Protein AF-A0A9C9TQF5-F1 (afdb_monomer_lite)

Sequence (184 aa):
MYCAKCGKEVDGSGQYCKHCGARLEGDALESAHERSKESGEDVPTYEKPKMIPPDMMERNERIVFETHPSKMESFFKYVAGAVLLLAGGIAVLVALNWEIFGAILIGVGLVIALIGYLKWRSIIYALTTNRIIVLKGRFSKSLYETRLDRIQDIRMNISPGQRIYNYGDISVSTAGTSGVECIW

Secondary structure (DSSP, 8-state):
-B-TTT--B--TT-SB-TTT--B--THHHHHHHHHHHHT-S----BSS-SSS-GGGSPTT--EEEEEPPPHHHHHHHHHHHHHHHHHHHHHHHHHS--HHHHHHHHHHHHHHHHHHHHHHTTEEEEEESSEEEEEE-SSS-EEEEEEGGGEEEEEEE--HHHHHTT--EEEEEETT-SS--EE-

pLDDT: mean 74.72, std 11.62, range [43.16, 88.62]

Structure (mmCIF, N/CA/C/O backbone):
data_AF-A0A9C9TQF5-F1
#
_entry.id   AF-A0A9C9TQF5-F1
#
loop_
_atom_site.group_PDB
_atom_site.id
_atom_site.type_symbol
_atom_site.label_atom_id
_atom_site.label_alt_id
_atom_site.label_comp_id
_atom_site.label_asym_id
_atom_site.label_entity_id
_atom_site.label_seq_id
_atom_site.pdbx_PDB_ins_code
_atom_site.Cartn_x
_atom_site.Cartn_y
_atom_site.Cartn_z
_atom_site.occupancy
_atom_site.B_iso_or_equiv
_atom_site.auth_seq_id
_atom_site.auth_comp_id
_atom_site.auth_asym_id
_atom_site.auth_atom_id
_atom_site.pdbx_PDB_model_num
ATOM 1 N N . MET A 1 1 ? -34.575 2.068 40.695 1.00 68.12 1 MET A N 1
ATOM 2 C CA . MET A 1 1 ? -34.018 2.884 39.580 1.00 68.12 1 MET A CA 1
ATOM 3 C C . MET A 1 1 ? -32.715 3.512 40.064 1.00 68.12 1 MET A C 1
ATOM 5 O O . MET A 1 1 ? -32.642 3.775 41.252 1.00 68.12 1 MET A O 1
ATOM 9 N N . TYR A 1 2 ? -31.688 3.733 39.237 1.00 74.00 2 TYR A N 1
ATOM 10 C CA . TYR A 1 2 ? -30.426 4.351 39.698 1.00 74.00 2 TYR A CA 1
ATOM 11 C C . TYR A 1 2 ? -30.344 5.820 39.273 1.00 74.00 2 TYR A C 1
ATOM 13 O O . TYR A 1 2 ? -30.745 6.175 38.167 1.00 74.00 2 TYR A O 1
ATOM 21 N N . CYS A 1 3 ? -29.831 6.690 40.143 1.00 74.50 3 CYS A N 1
ATOM 22 C CA . CYS A 1 3 ? -29.670 8.108 39.822 1.00 74.50 3 CYS A CA 1
ATOM 23 C C . CYS A 1 3 ? -28.458 8.342 38.904 1.00 74.50 3 CYS A C 1
ATOM 25 O O . CYS A 1 3 ? -27.333 8.038 39.294 1.00 74.50 3 CYS A O 1
ATOM 27 N N . ALA A 1 4 ? -28.653 8.989 37.750 1.00 69.31 4 ALA A N 1
ATOM 28 C CA . ALA A 1 4 ? -27.581 9.300 36.792 1.00 69.31 4 ALA A CA 1
ATOM 29 C C . ALA A 1 4 ? -26.466 10.218 37.343 1.00 69.31 4 ALA A C 1
ATOM 31 O O . ALA A 1 4 ? -25.369 10.250 36.796 1.00 69.31 4 ALA A O 1
ATOM 32 N N . LYS A 1 5 ? -26.722 10.959 38.433 1.00 75.38 5 LYS A N 1
ATOM 33 C CA . LYS A 1 5 ? -25.739 11.879 39.032 1.00 75.38 5 LYS A CA 1
ATOM 34 C C . LYS A 1 5 ? -24.878 11.238 40.124 1.00 75.38 5 LYS A C 1
ATOM 36 O O . LYS A 1 5 ? -23.734 11.636 40.296 1.00 75.38 5 LYS A O 1
ATOM 41 N N . CYS A 1 6 ? -25.422 10.300 40.902 1.00 78.94 6 CYS A N 1
ATOM 42 C CA . CYS A 1 6 ? -24.721 9.732 42.066 1.00 78.94 6 CYS A CA 1
ATOM 43 C C . CYS A 1 6 ? -24.657 8.200 42.102 1.00 78.94 6 CYS A C 1
ATOM 45 O O . CYS A 1 6 ? -24.054 7.653 43.020 1.00 78.94 6 CYS A O 1
ATOM 47 N N . GLY A 1 7 ? -25.295 7.505 41.157 1.00 74.50 7 GLY A N 1
ATOM 48 C CA . GLY A 1 7 ? -25.242 6.048 41.016 1.00 74.50 7 GLY A CA 1
ATOM 49 C C . GLY A 1 7 ? -25.964 5.241 42.102 1.00 74.50 7 GLY A C 1
ATOM 50 O O . GLY A 1 7 ? -25.974 4.018 42.027 1.00 74.50 7 GLY A O 1
ATOM 51 N N . LYS A 1 8 ? -26.577 5.883 43.106 1.00 81.06 8 LYS A N 1
ATOM 52 C CA . LYS A 1 8 ? -27.327 5.188 44.166 1.00 81.06 8 LYS A CA 1
ATOM 53 C C . LYS A 1 8 ? -28.722 4.776 43.702 1.00 81.06 8 LYS A C 1
ATOM 55 O O . LYS A 1 8 ? -29.322 5.439 42.851 1.00 81.06 8 LYS A O 1
ATOM 60 N N . GLU A 1 9 ? -29.221 3.689 44.282 1.00 80.88 9 GLU A N 1
ATOM 61 C CA . GLU A 1 9 ? -30.581 3.205 44.065 1.00 80.88 9 GLU A CA 1
ATOM 62 C C . GLU A 1 9 ? -31.599 4.187 44.657 1.00 80.88 9 GLU A C 1
ATOM 64 O O . GLU A 1 9 ? -31.410 4.734 45.743 1.00 80.88 9 GLU A O 1
ATOM 69 N N . VAL A 1 10 ? -32.657 4.452 43.898 1.00 75.25 10 VAL A N 1
ATOM 70 C CA . VAL A 1 10 ? -33.723 5.396 44.217 1.00 75.25 10 VAL A CA 1
ATOM 71 C C . VAL A 1 10 ? -35.064 4.676 44.157 1.00 75.25 10 VAL A C 1
ATOM 73 O O . VAL A 1 10 ? -35.343 3.916 43.216 1.00 75.25 10 VAL A O 1
ATOM 76 N N . ASP A 1 11 ? -35.887 4.960 45.164 1.00 70.88 11 ASP A N 1
ATOM 77 C CA . ASP A 1 11 ? -37.284 4.574 45.258 1.00 70.88 11 ASP A CA 1
ATOM 78 C C . ASP A 1 11 ? -38.117 5.404 44.275 1.00 70.88 11 ASP A C 1
ATOM 80 O O . ASP A 1 11 ? -38.066 6.631 44.251 1.00 70.88 11 ASP A O 1
ATOM 84 N N . GLY A 1 12 ? -38.847 4.726 43.392 1.00 59.44 12 GLY A N 1
ATOM 85 C CA . GLY A 1 12 ? -39.408 5.311 42.171 1.00 59.44 12 GLY A CA 1
ATOM 86 C C . GLY A 1 12 ? -40.558 6.309 42.326 1.00 59.44 12 GLY A C 1
ATOM 87 O O . GLY A 1 12 ? -41.336 6.465 41.394 1.00 59.44 12 GLY A O 1
ATOM 88 N N . SER A 1 13 ? -40.695 6.965 43.477 1.00 59.88 13 SER A N 1
ATOM 89 C CA . SER A 1 13 ? -41.821 7.838 43.823 1.00 59.88 13 SER A CA 1
ATOM 90 C C . SER A 1 13 ? -41.425 9.292 44.116 1.00 59.88 13 SER A C 1
ATOM 92 O O . SER A 1 13 ? -42.249 10.056 44.614 1.00 59.88 13 SER A O 1
ATOM 94 N N . GLY A 1 14 ? -40.176 9.696 43.852 1.00 65.75 14 GLY A N 1
ATOM 95 C CA . GLY A 1 14 ? -39.685 11.055 44.109 1.00 65.75 14 GLY A CA 1
ATOM 96 C C . GLY A 1 14 ? -39.302 11.816 42.839 1.00 65.75 14 GLY A C 1
ATOM 97 O O . GLY A 1 14 ? -38.623 11.274 41.977 1.00 65.75 14 GLY A O 1
ATOM 98 N N . GLN A 1 15 ? -39.657 13.104 42.755 1.00 74.62 15 GLN A N 1
ATOM 99 C CA . GLN A 1 15 ? -39.172 14.012 41.697 1.00 74.62 15 GLN A CA 1
ATOM 100 C C . GLN A 1 15 ? -37.670 14.346 41.836 1.00 74.62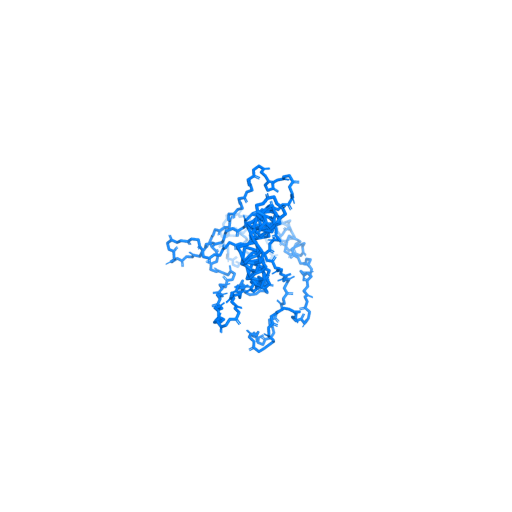 15 GLN A C 1
ATOM 102 O O . GLN A 1 15 ? -37.047 14.839 40.896 1.00 74.62 15 GLN A O 1
ATOM 107 N N . TYR A 1 16 ? -37.072 14.061 43.001 1.00 77.81 16 TYR A N 1
ATOM 108 C CA . TYR A 1 16 ? -35.674 14.351 43.325 1.00 77.81 16 TYR A CA 1
ATOM 109 C C . TYR A 1 16 ? -35.000 13.157 44.011 1.00 77.81 16 TYR A C 1
ATOM 111 O O . TYR A 1 16 ? -35.600 12.481 44.848 1.00 77.81 16 TYR A O 1
ATOM 119 N N . CYS A 1 17 ? -33.723 12.922 43.703 1.00 80.19 17 CYS A N 1
ATOM 120 C CA . CYS A 1 17 ? -32.918 11.900 44.365 1.00 80.19 17 CYS A CA 1
ATOM 121 C C . CYS A 1 17 ? -32.605 12.294 45.819 1.00 80.19 17 CYS A C 1
ATOM 123 O O . CYS A 1 17 ? -31.926 13.292 46.064 1.00 80.19 17 CYS A O 1
ATOM 125 N N . LYS A 1 18 ? -32.997 11.450 46.781 1.00 81.44 18 LYS A N 1
ATOM 126 C CA . LYS A 1 18 ? -32.771 11.652 48.228 1.00 81.44 18 LYS A CA 1
ATOM 127 C C . LYS A 1 18 ? -31.296 11.690 48.651 1.00 81.44 18 LYS A C 1
ATOM 129 O O . LYS A 1 18 ? -30.990 12.118 49.757 1.00 81.44 18 LYS A O 1
ATOM 134 N N . HIS A 1 19 ? -30.379 11.239 47.795 1.00 82.00 19 HIS A N 1
ATOM 135 C CA . HIS A 1 19 ? -28.952 11.175 48.116 1.00 82.00 19 HIS A CA 1
ATOM 136 C C . HIS A 1 19 ? -28.126 12.346 47.578 1.00 82.00 19 HIS A C 1
ATOM 138 O O . HIS A 1 19 ? -27.108 12.678 48.175 1.00 82.00 19 HIS A O 1
ATOM 144 N N . CYS A 1 20 ? -28.509 12.936 46.443 1.00 81.06 20 CYS A N 1
ATOM 145 C CA . CYS A 1 20 ? -27.711 13.978 45.779 1.00 81.06 20 CYS A CA 1
ATOM 146 C C . CYS A 1 20 ? -28.523 15.187 45.291 1.00 81.06 20 CYS A C 1
ATOM 148 O O . CYS A 1 20 ? -27.942 16.122 44.742 1.00 81.06 20 CYS A O 1
ATOM 150 N N . GLY A 1 21 ? -29.852 15.163 45.438 1.00 72.44 21 GLY A N 1
ATOM 151 C CA . GLY A 1 21 ? -30.747 16.258 45.059 1.00 72.44 21 GLY A CA 1
ATOM 152 C C . GLY A 1 21 ? -30.969 16.439 43.554 1.00 72.44 21 GLY A C 1
ATOM 153 O O . GLY A 1 21 ? -31.575 17.426 43.153 1.00 72.44 21 GLY A O 1
ATOM 154 N N . ALA A 1 22 ? -30.487 15.527 42.700 1.00 76.44 22 ALA A N 1
ATOM 155 C CA . ALA A 1 22 ? -30.726 15.606 41.257 1.00 76.44 22 ALA A CA 1
ATOM 156 C C . ALA A 1 22 ? -32.209 15.378 40.919 1.00 76.44 22 ALA A C 1
ATOM 158 O O . ALA A 1 22 ? -32.830 14.477 41.486 1.00 76.44 22 ALA A O 1
ATOM 159 N N . ARG A 1 23 ? -32.749 16.171 39.986 1.00 73.56 23 ARG A N 1
ATOM 160 C CA . ARG A 1 23 ? -34.122 16.045 39.481 1.00 73.56 23 ARG A CA 1
ATOM 161 C C . ARG A 1 23 ? -34.227 14.856 38.520 1.00 73.56 23 ARG A C 1
ATOM 163 O O . ARG A 1 23 ? -33.362 14.691 37.664 1.00 73.56 23 ARG A O 1
ATOM 170 N N . LEU A 1 24 ? -35.243 14.016 38.704 1.00 71.50 24 LEU A N 1
ATOM 171 C CA . LEU A 1 24 ? -35.438 12.746 37.990 1.00 71.50 24 LEU A CA 1
ATOM 172 C C . LEU A 1 24 ? -36.452 12.907 36.838 1.00 71.50 24 LEU A C 1
ATOM 174 O O . LEU A 1 24 ? -37.412 12.148 36.753 1.00 71.50 24 LEU A O 1
ATOM 178 N N . GLU A 1 25 ? -36.265 13.924 35.988 1.00 61.81 25 GLU A N 1
ATOM 179 C CA . GLU A 1 25 ? -37.073 14.113 34.767 1.00 61.81 25 GLU A CA 1
ATOM 180 C C . GLU A 1 25 ? -36.600 13.128 33.675 1.00 61.81 25 GLU A C 1
ATOM 182 O O . GLU A 1 25 ? -35.398 12.897 33.523 1.00 61.81 25 GLU A O 1
ATOM 187 N N . GLY A 1 26 ? -37.543 12.532 32.939 1.00 55.00 26 GLY A N 1
ATOM 188 C CA . GLY A 1 26 ? -37.361 11.367 32.057 1.00 55.00 26 GLY A CA 1
ATOM 189 C C . GLY A 1 26 ? -36.459 11.537 30.825 1.00 55.00 26 GLY A C 1
ATOM 190 O O . GLY A 1 26 ? -36.173 10.550 30.156 1.00 55.00 26 GLY A O 1
ATOM 191 N N . ASP A 1 27 ? -35.936 12.730 30.555 1.00 49.28 27 ASP A N 1
ATOM 192 C CA . ASP A 1 27 ? -35.344 13.063 29.249 1.00 49.28 27 ASP A CA 1
ATOM 193 C C . ASP A 1 27 ? -33.891 12.576 29.063 1.00 49.28 27 ASP A C 1
ATOM 195 O O . ASP A 1 27 ? -33.379 12.494 27.944 1.00 49.28 27 ASP A O 1
ATOM 199 N N . ALA A 1 28 ? -33.190 12.235 30.150 1.00 53.38 28 ALA A N 1
ATOM 200 C CA . ALA A 1 28 ? -31.767 11.867 30.105 1.00 53.38 28 ALA A CA 1
ATOM 201 C C . ALA A 1 28 ? -31.506 10.383 29.774 1.00 53.38 28 ALA A C 1
ATOM 203 O O . ALA A 1 28 ? -30.382 10.021 29.425 1.00 53.38 28 ALA A O 1
ATOM 204 N N . LEU A 1 29 ? -32.516 9.516 29.912 1.00 52.66 29 LEU A N 1
ATOM 205 C CA . LEU A 1 29 ? -32.384 8.073 29.671 1.00 52.66 29 LEU A CA 1
ATOM 206 C C . LEU A 1 29 ? -32.741 7.693 28.227 1.00 52.66 29 LEU A C 1
ATOM 208 O O . LEU A 1 29 ? -32.061 6.845 27.651 1.00 52.66 29 LEU A O 1
ATOM 212 N N . GLU A 1 30 ? -33.730 8.355 27.619 1.00 48.50 30 GLU A N 1
ATOM 213 C CA . GLU A 1 30 ? -34.078 8.186 26.197 1.00 48.50 30 GLU A CA 1
ATOM 214 C C . GLU A 1 30 ? -32.945 8.669 25.284 1.00 48.50 30 GLU A C 1
ATOM 216 O O . GLU A 1 30 ? -32.450 7.918 24.446 1.00 48.50 30 GLU A O 1
ATOM 221 N N . SER A 1 31 ? -32.389 9.847 25.569 1.00 51.62 31 SER A N 1
ATOM 222 C CA . SER A 1 31 ? -31.326 10.463 24.764 1.00 51.62 31 SER A CA 1
ATOM 223 C C . SER A 1 31 ? -29.940 9.794 24.877 1.00 51.62 31 SER A C 1
ATOM 225 O O . SER A 1 31 ? -29.020 10.143 24.125 1.00 51.62 31 SER A O 1
ATOM 227 N N . ALA A 1 32 ? -29.769 8.828 25.788 1.00 53.88 32 ALA A N 1
ATOM 228 C CA . ALA A 1 32 ? -28.601 7.941 25.859 1.00 53.88 32 ALA A CA 1
ATOM 229 C C . ALA A 1 32 ? -28.833 6.606 25.123 1.00 53.88 32 ALA A C 1
ATOM 231 O O . ALA A 1 32 ? -27.901 6.068 24.526 1.00 53.88 32 ALA A O 1
ATOM 232 N N . HIS A 1 33 ? -30.069 6.094 25.135 1.00 49.41 33 HIS A N 1
ATOM 233 C CA . HIS A 1 33 ? -30.470 4.860 24.449 1.00 49.41 33 HIS A CA 1
ATOM 234 C C . HIS A 1 33 ? -30.690 5.064 22.940 1.00 49.41 33 HIS A C 1
ATOM 236 O O . HIS A 1 33 ? -30.456 4.155 22.149 1.00 49.41 33 HIS A O 1
ATOM 242 N N . GLU A 1 34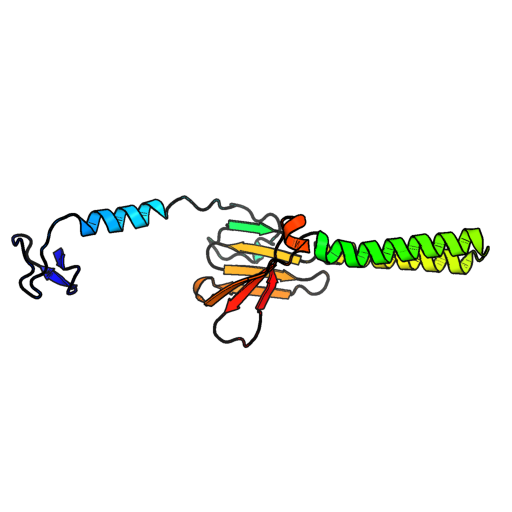 ? -31.113 6.258 22.526 1.00 49.53 34 GLU A N 1
ATOM 243 C CA . GLU A 1 34 ? -31.240 6.639 21.113 1.00 49.53 34 GLU A CA 1
ATOM 244 C C . GLU A 1 34 ? -29.865 6.875 20.480 1.00 49.53 34 GLU A C 1
ATOM 246 O O . GLU A 1 34 ? -29.595 6.395 19.382 1.00 49.53 34 GLU A O 1
ATOM 251 N N . ARG A 1 35 ? -28.936 7.482 21.229 1.00 48.91 35 ARG A N 1
ATOM 252 C CA . ARG A 1 35 ? -27.555 7.722 20.780 1.00 48.91 35 ARG A CA 1
ATOM 253 C C . ARG A 1 35 ? -26.737 6.435 20.616 1.00 48.91 35 ARG A C 1
ATOM 255 O O . ARG A 1 35 ? -25.824 6.397 19.799 1.00 48.91 35 ARG A O 1
ATOM 262 N N . SER A 1 36 ? -27.054 5.384 21.379 1.00 53.16 36 SER A N 1
ATOM 263 C CA . SER A 1 36 ? -26.450 4.053 21.212 1.00 53.16 36 SER A CA 1
ATOM 264 C C . SER A 1 36 ? -27.117 3.219 20.113 1.00 53.16 36 SER A C 1
ATOM 266 O O . SER A 1 36 ? -26.469 2.341 19.550 1.00 53.16 36 SER A O 1
ATOM 268 N N . LYS A 1 37 ? -28.383 3.496 19.767 1.00 43.16 37 LYS A N 1
ATOM 269 C CA . LYS A 1 37 ? -29.082 2.858 18.638 1.00 43.16 37 LYS A CA 1
ATOM 270 C C . LYS A 1 37 ? -28.712 3.456 17.283 1.00 43.16 37 LYS A C 1
ATOM 272 O O . LYS A 1 37 ? -28.603 2.700 16.326 1.00 43.16 37 LYS A O 1
ATOM 277 N N . GLU A 1 38 ? -28.466 4.762 17.195 1.00 48.00 38 GLU A N 1
ATOM 278 C CA . GLU A 1 38 ? -27.969 5.390 15.958 1.00 48.00 38 GLU A CA 1
ATOM 279 C C . GLU A 1 38 ? -26.542 4.947 15.602 1.00 48.00 38 GLU A C 1
ATOM 281 O O . GLU A 1 38 ? -26.187 4.910 14.430 1.00 48.00 38 GLU A O 1
ATOM 286 N N . SER A 1 39 ? -25.731 4.518 16.579 1.00 48.28 39 SER A N 1
ATOM 287 C CA . SER A 1 39 ? -24.426 3.894 16.298 1.00 48.28 39 SER A CA 1
ATOM 288 C C . SER A 1 39 ? -24.527 2.419 15.875 1.00 48.28 39 SER A C 1
ATOM 290 O O . SER A 1 39 ? -23.498 1.761 15.720 1.00 48.28 39 SER A O 1
ATOM 292 N N . GLY A 1 40 ? -25.744 1.882 15.753 1.00 45.72 40 GLY A N 1
ATOM 293 C CA . GLY A 1 40 ? -26.046 0.512 15.348 1.00 45.72 40 GLY A CA 1
ATOM 294 C C . GLY A 1 40 ? -26.387 0.388 13.865 1.00 45.72 40 GLY A C 1
ATOM 295 O O . GLY A 1 40 ? -27.178 -0.477 13.503 1.00 45.72 40 GLY A O 1
ATOM 296 N N . GLU A 1 41 ? -25.846 1.253 13.006 1.00 50.78 41 GLU A N 1
ATOM 297 C CA . GLU A 1 41 ? -25.848 0.966 11.575 1.00 50.78 41 GLU A CA 1
ATOM 298 C C . GLU A 1 41 ? -24.933 -0.244 11.361 1.00 50.78 41 GLU A C 1
ATOM 300 O O . GLU A 1 41 ? -23.739 -0.188 11.669 1.00 50.78 41 GLU A O 1
ATOM 305 N N . ASP A 1 42 ? -25.523 -1.371 10.947 1.00 59.34 42 ASP A N 1
ATOM 306 C CA . ASP A 1 42 ? -24.822 -2.635 10.742 1.00 59.34 42 ASP A CA 1
ATOM 307 C C . ASP A 1 42 ? -23.604 -2.391 9.850 1.00 59.34 42 ASP A C 1
ATOM 309 O O . ASP A 1 42 ? -23.727 -2.186 8.641 1.00 59.34 42 ASP A O 1
ATOM 313 N N . VAL A 1 43 ? -22.414 -2.384 10.460 1.00 61.94 43 VAL A N 1
ATOM 314 C CA . VAL A 1 43 ? -21.165 -2.158 9.735 1.00 61.94 43 VAL A CA 1
ATOM 315 C C . VAL A 1 43 ? -21.104 -3.198 8.613 1.00 61.94 43 VAL A C 1
ATOM 317 O O . VAL A 1 43 ? -21.125 -4.401 8.913 1.00 61.94 43 VAL A O 1
ATOM 320 N N . PRO A 1 44 ? -21.053 -2.779 7.332 1.00 69.00 44 PRO A N 1
ATOM 321 C CA . PRO A 1 44 ? -21.116 -3.702 6.213 1.00 69.00 44 PRO A CA 1
ATOM 322 C C . PRO A 1 44 ? -19.955 -4.675 6.343 1.00 69.00 44 PRO A C 1
ATOM 324 O O . PRO A 1 44 ? -18.786 -4.300 6.302 1.00 69.00 44 PRO A O 1
ATOM 327 N N . THR A 1 45 ? -20.299 -5.934 6.575 1.00 65.94 45 THR A N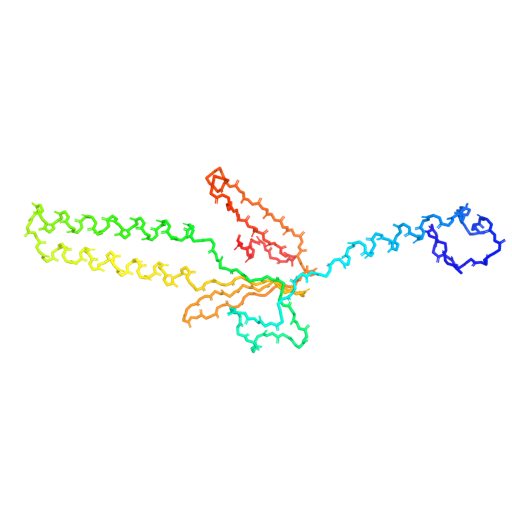 1
ATOM 328 C CA . THR A 1 45 ? -19.328 -6.979 6.848 1.00 65.94 45 THR A CA 1
ATOM 329 C C . THR A 1 45 ? -19.383 -8.018 5.736 1.00 65.94 45 THR A C 1
ATOM 331 O O . THR A 1 45 ? -20.455 -8.457 5.325 1.00 65.94 45 THR A O 1
ATOM 334 N N . TYR A 1 46 ? -18.219 -8.465 5.285 1.00 65.56 46 TYR A N 1
ATOM 335 C CA . TYR A 1 46 ? -18.057 -9.599 4.393 1.00 65.56 46 TYR A CA 1
ATOM 336 C C . TYR A 1 46 ? -18.102 -10.921 5.181 1.00 65.56 46 TYR A C 1
ATOM 338 O O . TYR A 1 46 ? -17.321 -11.138 6.106 1.00 65.56 46 TYR A O 1
ATOM 346 N N . GLU A 1 47 ? -18.994 -11.837 4.788 1.00 63.16 47 GLU A N 1
ATOM 347 C CA . GLU A 1 47 ? -19.063 -13.199 5.355 1.00 63.16 47 GLU A CA 1
ATOM 348 C C . GLU A 1 47 ? -17.885 -14.089 4.941 1.00 63.16 47 GLU A C 1
ATOM 350 O O . GLU A 1 47 ? -17.587 -15.075 5.615 1.00 63.16 47 GLU A O 1
ATOM 355 N N . LYS A 1 48 ? -17.223 -13.779 3.820 1.00 62.78 48 LYS A N 1
ATOM 356 C CA . LYS A 1 48 ? -16.099 -14.565 3.304 1.00 62.78 48 LYS A CA 1
ATOM 357 C C . LYS A 1 48 ? -14.906 -13.666 2.990 1.00 62.78 48 LYS A C 1
ATOM 359 O O . LYS A 1 48 ? -15.086 -12.664 2.295 1.00 62.78 48 LYS A O 1
ATOM 364 N N . PRO A 1 49 ? -13.699 -14.048 3.437 1.00 63.72 49 PRO A N 1
ATOM 365 C CA . PRO A 1 49 ? -12.488 -13.312 3.126 1.00 63.72 49 PRO A CA 1
ATOM 366 C C . PRO A 1 49 ? -12.170 -13.507 1.643 1.00 63.72 49 PRO A C 1
ATOM 368 O O . PRO A 1 49 ? -12.259 -14.624 1.120 1.00 63.72 49 PRO A O 1
ATOM 371 N N . LYS A 1 50 ? -11.819 -12.434 0.934 1.00 71.25 50 LYS A N 1
ATOM 372 C CA . LYS A 1 50 ? -11.431 -12.525 -0.480 1.00 71.25 50 LYS A CA 1
ATOM 373 C C . LYS A 1 50 ? -9.918 -12.616 -0.621 1.00 71.25 50 LYS A C 1
ATOM 375 O O . LYS A 1 50 ? -9.431 -13.268 -1.545 1.00 71.25 50 LYS A O 1
ATOM 380 N N . MET A 1 51 ? -9.187 -11.954 0.272 1.00 72.62 51 MET A N 1
ATOM 381 C CA . MET A 1 51 ? -7.733 -11.821 0.200 1.00 72.62 51 MET A CA 1
ATOM 382 C C . MET A 1 51 ? -7.005 -12.538 1.339 1.00 72.62 51 MET A C 1
ATOM 384 O O . MET A 1 51 ? -5.894 -13.027 1.125 1.00 72.62 51 MET A O 1
ATOM 388 N N . ILE A 1 52 ? -7.610 -12.636 2.526 1.00 74.31 52 ILE A N 1
ATOM 389 C CA . ILE A 1 52 ? -6.998 -13.311 3.675 1.00 74.31 52 ILE A CA 1
ATOM 390 C C . ILE A 1 52 ? -7.314 -14.817 3.670 1.00 74.31 52 ILE A C 1
ATOM 392 O O . ILE A 1 52 ? -8.467 -15.208 3.488 1.00 74.31 52 ILE A O 1
ATOM 396 N N . PRO A 1 53 ? -6.314 -15.694 3.877 1.00 72.44 53 PRO A N 1
ATOM 397 C CA . PRO A 1 53 ? -6.554 -17.120 4.065 1.00 72.44 53 PRO A CA 1
ATOM 398 C C . PRO A 1 53 ? -7.479 -17.401 5.271 1.00 72.44 53 PRO A C 1
ATOM 400 O O . PRO A 1 53 ? -7.230 -16.887 6.363 1.00 72.44 53 PRO A O 1
ATOM 403 N N . PRO A 1 54 ? -8.545 -18.210 5.109 1.00 68.00 54 PRO A N 1
ATOM 404 C CA . PRO A 1 54 ? -9.548 -18.431 6.155 1.00 68.00 54 PRO A CA 1
ATOM 405 C C . PRO A 1 54 ? -9.022 -19.196 7.379 1.00 68.00 54 PRO A C 1
ATOM 407 O O . PRO A 1 54 ? -9.673 -19.185 8.418 1.00 68.00 54 PRO A O 1
ATOM 410 N N . ASP A 1 55 ? -7.856 -19.837 7.285 1.00 73.75 55 ASP A N 1
ATOM 411 C CA . ASP A 1 55 ? -7.182 -20.518 8.396 1.00 73.75 55 ASP A CA 1
ATOM 412 C C . ASP A 1 55 ? -6.611 -19.554 9.449 1.00 73.75 55 ASP A C 1
ATOM 414 O O . ASP A 1 55 ? -6.333 -19.980 10.567 1.00 73.75 55 ASP A O 1
ATOM 418 N N . MET A 1 56 ? -6.461 -18.266 9.118 1.00 68.12 56 MET A N 1
ATOM 419 C CA . MET A 1 56 ? -5.946 -17.243 10.038 1.00 68.12 56 MET A CA 1
ATOM 420 C C . MET A 1 56 ? -7.040 -16.492 10.811 1.00 68.12 56 MET A C 1
ATOM 422 O O . MET A 1 56 ? -6.715 -15.655 11.651 1.00 68.12 56 MET A O 1
ATOM 426 N N . MET A 1 57 ? -8.322 -16.748 10.535 1.00 68.19 57 MET A N 1
ATOM 427 C CA . MET A 1 57 ? -9.423 -16.050 11.203 1.00 68.19 57 MET A CA 1
ATOM 428 C C . MET A 1 57 ? -9.867 -16.770 12.472 1.00 68.19 57 MET A C 1
ATOM 430 O O . MET A 1 57 ? -9.984 -17.997 12.514 1.00 68.19 57 MET A O 1
ATOM 434 N N . GLU A 1 58 ? -10.149 -15.997 13.519 1.00 70.06 58 GLU A N 1
ATOM 435 C CA . GLU A 1 58 ? -10.723 -16.544 14.745 1.00 70.06 58 GLU A CA 1
ATOM 436 C C . GLU A 1 58 ? -12.185 -16.960 14.527 1.00 70.06 58 GLU A C 1
ATOM 438 O O . GLU A 1 58 ? -12.899 -16.443 13.663 1.00 70.06 58 GLU A O 1
ATOM 443 N N . ARG A 1 59 ? -12.658 -17.928 15.324 1.00 63.00 59 ARG A N 1
ATOM 444 C CA . ARG A 1 59 ? -14.056 -18.380 15.271 1.00 63.00 59 ARG A CA 1
ATOM 445 C C . ARG A 1 59 ? -14.973 -17.184 15.548 1.00 63.00 59 ARG A C 1
ATOM 447 O O . ARG A 1 59 ? -14.908 -16.624 16.636 1.00 63.00 59 ARG A O 1
ATOM 454 N N . ASN A 1 60 ? -15.854 -16.866 14.594 1.00 68.19 60 ASN A N 1
ATOM 455 C CA . ASN A 1 60 ? -16.805 -15.742 14.631 1.00 68.19 60 ASN A CA 1
ATOM 456 C C . ASN A 1 60 ? -16.205 -14.344 14.367 1.00 68.19 60 ASN A C 1
ATOM 458 O O . ASN A 1 60 ? -16.828 -13.334 14.690 1.00 68.19 60 ASN A O 1
ATOM 462 N N . GLU A 1 61 ? -15.016 -14.268 13.770 1.00 72.19 61 GLU A N 1
ATOM 463 C CA . GLU A 1 61 ? -14.465 -13.008 13.277 1.00 72.19 61 GLU A CA 1
ATOM 464 C C . GLU A 1 61 ? -14.992 -12.691 11.876 1.00 72.19 61 GLU A C 1
ATOM 466 O O . GLU A 1 61 ? -15.153 -13.562 11.020 1.00 72.19 61 GLU A O 1
ATOM 471 N N . ARG A 1 62 ? -15.290 -11.415 11.662 1.00 75.56 62 ARG A N 1
ATOM 472 C CA . ARG A 1 62 ? -16.005 -10.922 10.497 1.00 75.56 62 ARG A CA 1
ATOM 473 C C . ARG A 1 62 ? -15.209 -9.769 9.889 1.00 75.56 62 ARG A C 1
ATOM 475 O O . ARG A 1 62 ? -14.716 -8.903 10.614 1.00 75.56 62 ARG A O 1
ATOM 482 N N . ILE A 1 63 ? -15.015 -9.789 8.572 1.00 79.44 63 ILE A N 1
ATOM 483 C CA . ILE A 1 63 ? -14.161 -8.809 7.893 1.00 79.44 63 ILE A CA 1
ATOM 484 C C . ILE A 1 63 ? -14.999 -7.604 7.500 1.00 79.44 63 ILE A C 1
ATOM 486 O O . ILE A 1 63 ? -15.963 -7.730 6.755 1.00 79.44 63 ILE A O 1
ATOM 490 N N . VAL A 1 64 ? -14.608 -6.431 7.976 1.00 81.88 64 VAL A N 1
ATOM 491 C CA . VAL A 1 64 ? -15.267 -5.165 7.651 1.00 81.88 64 VAL A CA 1
ATOM 492 C C . VAL A 1 64 ? -14.722 -4.604 6.341 1.00 81.88 64 VAL A C 1
ATOM 494 O O . VAL A 1 64 ? -15.470 -4.074 5.526 1.00 81.88 64 VAL A O 1
ATOM 497 N N . PHE A 1 65 ? -13.415 -4.730 6.106 1.00 80.00 65 PHE A N 1
ATOM 498 C CA . PHE A 1 65 ? -12.776 -4.132 4.938 1.00 80.00 65 PHE A CA 1
ATOM 499 C C . PHE A 1 65 ? -11.502 -4.881 4.544 1.00 80.00 65 PHE A C 1
ATOM 501 O O . PHE A 1 65 ? -10.708 -5.237 5.408 1.00 80.00 65 PHE A O 1
ATOM 508 N N . GLU A 1 66 ? -11.274 -5.083 3.246 1.00 79.94 66 GLU A N 1
ATOM 509 C CA . GLU A 1 66 ? -10.008 -5.591 2.702 1.00 79.94 66 GLU A CA 1
ATOM 510 C C . GLU A 1 66 ? -9.540 -4.663 1.581 1.00 79.94 66 GLU A C 1
ATOM 512 O O . GLU A 1 66 ? -10.317 -4.324 0.684 1.00 79.94 66 GLU A O 1
ATOM 517 N N . THR A 1 67 ? -8.267 -4.275 1.591 1.00 77.81 67 THR A N 1
ATOM 518 C CA . THR A 1 67 ? -7.677 -3.483 0.511 1.00 77.81 67 THR A CA 1
ATOM 519 C C . THR A 1 67 ? -6.229 -3.871 0.224 1.00 77.81 67 THR A C 1
ATOM 521 O O . THR A 1 67 ? -5.516 -4.444 1.050 1.00 77.81 67 THR A O 1
ATOM 524 N N . HIS A 1 68 ? -5.783 -3.528 -0.980 1.00 73.56 68 HIS A N 1
ATOM 525 C CA . HIS A 1 68 ? -4.373 -3.522 -1.352 1.00 73.56 68 HIS A CA 1
ATOM 526 C C . HIS A 1 68 ? -3.793 -2.113 -1.170 1.00 73.56 68 HIS A C 1
ATOM 528 O O . HIS A 1 68 ? -4.544 -1.139 -1.272 1.00 73.56 68 HIS A O 1
ATOM 534 N N . PRO A 1 69 ? -2.465 -1.975 -0.974 1.00 70.88 69 PRO A N 1
ATOM 535 C CA . PRO A 1 69 ? -1.821 -0.667 -1.024 1.00 70.88 69 PRO A CA 1
ATOM 536 C C . PRO A 1 69 ? -2.176 0.051 -2.324 1.00 70.88 69 PRO A C 1
ATOM 538 O O . PRO A 1 69 ? -2.290 -0.571 -3.395 1.00 70.88 69 PRO A O 1
ATOM 541 N N . SER A 1 70 ? -2.309 1.374 -2.232 1.00 66.19 70 SER A N 1
ATOM 542 C CA . SER A 1 70 ? -2.570 2.211 -3.396 1.00 66.19 70 SER A CA 1
ATOM 543 C C . SER A 1 70 ? -1.546 1.903 -4.495 1.00 66.19 70 SER A C 1
ATOM 545 O O . SER A 1 70 ? -0.338 1.801 -4.264 1.00 66.19 70 SER A O 1
ATOM 547 N N . LYS A 1 71 ? -2.044 1.695 -5.723 1.00 65.38 71 LYS A N 1
ATOM 548 C CA . LYS A 1 71 ? -1.194 1.371 -6.881 1.00 65.38 71 LYS A CA 1
ATOM 549 C C . LYS A 1 71 ? -0.068 2.384 -7.012 1.00 65.38 71 LYS A C 1
ATOM 551 O O . LYS A 1 71 ? 1.064 1.997 -7.253 1.00 65.38 71 LYS A O 1
ATOM 556 N N . MET A 1 72 ? -0.372 3.659 -6.800 1.00 63.66 72 MET A N 1
ATOM 557 C CA . MET A 1 72 ? 0.490 4.768 -7.184 1.00 63.66 72 MET A CA 1
ATOM 558 C C . MET A 1 72 ? 1.853 4.765 -6.494 1.00 63.66 72 MET A C 1
ATOM 560 O O . MET A 1 72 ? 2.860 4.944 -7.176 1.00 63.66 72 MET A O 1
ATOM 564 N N . GLU A 1 73 ? 1.933 4.496 -5.191 1.00 64.88 73 GLU A N 1
ATOM 565 C CA . GLU A 1 73 ? 3.194 4.699 -4.469 1.00 64.88 73 GLU A CA 1
ATOM 566 C C . GLU A 1 73 ? 4.291 3.690 -4.861 1.00 64.88 73 GLU A C 1
ATOM 568 O O . GLU A 1 73 ? 5.467 4.041 -4.999 1.00 64.88 73 GLU A O 1
ATOM 573 N N . SER A 1 74 ? 3.902 2.435 -5.109 1.00 64.69 74 SER A N 1
ATOM 574 C CA . SER A 1 74 ? 4.813 1.414 -5.639 1.00 64.69 74 SER A CA 1
ATOM 575 C C . SER A 1 74 ? 4.905 1.460 -7.165 1.00 64.69 74 SER A C 1
ATOM 577 O O . SER A 1 74 ? 5.995 1.321 -7.717 1.00 64.69 74 SER A O 1
ATOM 579 N N . PHE A 1 75 ? 3.796 1.690 -7.867 1.00 68.06 75 PHE A N 1
ATOM 580 C CA . PHE A 1 75 ? 3.754 1.687 -9.328 1.00 68.06 75 PHE A CA 1
ATOM 581 C C . PHE A 1 75 ? 4.667 2.757 -9.920 1.00 68.06 75 PHE A C 1
ATOM 583 O O . PHE A 1 75 ? 5.489 2.418 -10.760 1.00 68.06 75 PHE A O 1
ATOM 590 N N . PHE A 1 76 ? 4.620 4.008 -9.449 1.00 72.88 76 PHE A N 1
ATOM 591 C CA . PHE A 1 76 ? 5.427 5.076 -10.049 1.00 72.88 76 PHE A CA 1
ATOM 592 C C . PHE A 1 76 ? 6.932 4.808 -9.966 1.00 72.88 76 PHE A C 1
ATOM 594 O O . PHE A 1 76 ? 7.620 4.963 -10.969 1.00 72.88 76 PHE A O 1
ATOM 601 N N . LYS A 1 77 ? 7.449 4.351 -8.818 1.00 76.69 77 LYS A N 1
ATOM 602 C CA . LYS A 1 77 ? 8.894 4.117 -8.631 1.00 76.69 77 LYS A CA 1
ATOM 603 C C . LYS A 1 77 ? 9.410 3.002 -9.551 1.00 76.69 77 LYS A C 1
ATOM 605 O O . LYS A 1 77 ? 10.411 3.185 -10.241 1.00 76.69 77 LYS A O 1
ATOM 610 N N . TYR A 1 78 ? 8.716 1.862 -9.595 1.00 79.62 78 TYR A N 1
ATOM 611 C CA . TYR A 1 78 ? 9.153 0.717 -10.403 1.00 79.62 78 TYR A CA 1
ATOM 612 C C . TYR A 1 78 ? 8.827 0.875 -11.893 1.00 79.62 78 TYR A C 1
ATOM 614 O O . TYR A 1 78 ? 9.631 0.470 -12.728 1.00 79.62 78 TYR A O 1
ATOM 622 N N . VAL A 1 79 ? 7.691 1.486 -12.245 1.00 81.56 79 VAL A N 1
ATOM 623 C CA . VAL A 1 79 ? 7.300 1.709 -13.645 1.00 81.56 79 VAL A CA 1
ATOM 624 C C . VAL A 1 79 ? 8.115 2.826 -14.272 1.00 81.56 79 VAL A C 1
ATOM 626 O O . VAL A 1 79 ? 8.596 2.635 -15.380 1.00 81.56 79 VAL A O 1
ATOM 629 N N . ALA A 1 80 ? 8.350 3.947 -13.582 1.00 83.75 80 ALA A N 1
ATOM 630 C CA . ALA A 1 80 ? 9.217 4.996 -14.120 1.00 83.75 80 ALA A CA 1
ATOM 631 C C . ALA A 1 80 ? 10.641 4.468 -14.356 1.00 83.75 80 ALA A C 1
ATOM 633 O O . ALA A 1 80 ? 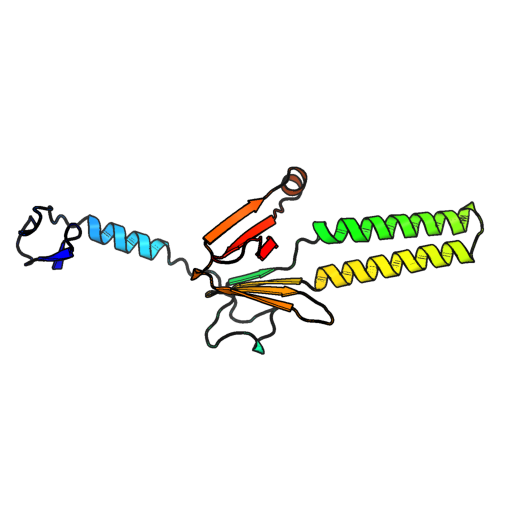11.210 4.700 -15.421 1.00 83.75 80 ALA A O 1
ATOM 634 N N . GLY A 1 81 ? 11.185 3.689 -13.411 1.00 84.31 81 GLY A N 1
ATOM 635 C CA . GLY A 1 81 ? 12.484 3.032 -13.575 1.00 84.31 81 GLY A CA 1
ATOM 636 C C . GLY A 1 81 ? 12.512 2.045 -14.747 1.00 84.31 81 GLY A C 1
ATOM 637 O O . GLY A 1 81 ? 13.438 2.075 -15.555 1.00 84.31 81 GLY A O 1
ATOM 638 N N . ALA A 1 82 ? 11.478 1.212 -14.890 1.00 85.44 82 ALA A N 1
ATOM 639 C CA . ALA A 1 82 ? 11.361 0.285 -16.011 1.00 85.44 82 ALA A CA 1
ATOM 640 C C . ALA A 1 82 ? 11.253 1.009 -17.360 1.00 85.44 82 ALA A C 1
ATOM 642 O O . ALA A 1 82 ? 11.951 0.647 -18.300 1.00 85.44 82 ALA A O 1
ATOM 643 N N . VAL A 1 83 ? 10.424 2.052 -17.455 1.00 87.31 83 VAL A N 1
ATOM 644 C CA . VAL A 1 83 ? 10.240 2.843 -18.680 1.00 87.31 83 VAL A CA 1
ATOM 645 C C . VAL A 1 83 ? 11.541 3.530 -19.087 1.00 87.31 83 VAL A C 1
ATOM 647 O O . VAL A 1 83 ? 11.895 3.487 -20.261 1.00 87.31 83 VAL A O 1
ATOM 650 N N . LEU A 1 84 ? 12.289 4.101 -18.138 1.00 88.62 84 LEU A N 1
ATOM 651 C CA . LEU A 1 84 ? 13.591 4.711 -18.418 1.00 88.62 84 LEU A CA 1
ATOM 652 C C . LEU A 1 84 ? 14.611 3.693 -18.936 1.00 88.62 84 LEU A C 1
ATOM 654 O O . LEU A 1 84 ? 15.320 3.980 -19.897 1.00 88.62 84 LEU A O 1
ATOM 658 N N . LEU A 1 85 ? 14.668 2.500 -18.342 1.00 86.38 85 LEU A N 1
ATOM 659 C CA . LEU A 1 85 ? 15.580 1.442 -18.786 1.00 86.38 85 LEU A CA 1
ATOM 660 C C . LEU A 1 85 ? 15.187 0.863 -20.146 1.00 86.38 85 LEU A C 1
ATOM 662 O O . LEU A 1 85 ? 16.060 0.596 -20.966 1.00 86.38 85 LEU A O 1
ATOM 666 N N . LEU A 1 86 ? 13.888 0.717 -20.413 1.00 87.50 86 LEU A N 1
ATOM 667 C CA . LEU A 1 86 ? 13.384 0.299 -21.719 1.00 87.50 86 LEU A CA 1
ATOM 668 C C . LEU A 1 86 ? 13.693 1.350 -22.790 1.00 87.50 86 LEU A C 1
ATOM 670 O O . LEU A 1 86 ? 14.247 1.009 -23.831 1.00 87.50 86 LEU A O 1
ATOM 674 N N . ALA A 1 87 ? 13.401 2.625 -22.525 1.00 87.75 87 ALA A N 1
ATOM 675 C CA . ALA A 1 87 ? 13.688 3.722 -23.445 1.00 87.75 87 ALA A CA 1
ATOM 676 C C . ALA A 1 87 ? 15.197 3.877 -23.697 1.00 87.75 87 ALA A C 1
ATOM 678 O O . ALA A 1 87 ? 15.618 4.009 -24.844 1.00 87.75 87 ALA A O 1
ATOM 679 N N . GLY A 1 88 ? 16.017 3.795 -22.645 1.00 87.44 88 GLY A N 1
ATOM 680 C CA . GLY A 1 88 ? 17.475 3.820 -22.749 1.00 87.44 88 GLY A CA 1
ATOM 681 C C . GLY A 1 88 ? 18.028 2.616 -23.511 1.00 87.44 88 GLY A C 1
ATOM 682 O O . GLY A 1 88 ? 18.884 2.780 -24.374 1.00 87.44 88 GLY A O 1
ATOM 683 N N . GLY A 1 89 ? 17.501 1.416 -23.262 1.00 85.25 89 GLY A N 1
ATOM 684 C CA . GLY A 1 89 ? 17.884 0.204 -23.982 1.00 85.25 89 GLY A CA 1
ATOM 685 C C . GLY A 1 89 ? 17.543 0.264 -25.472 1.00 85.25 89 GLY A C 1
ATOM 686 O O . GLY A 1 89 ? 18.384 -0.078 -26.299 1.00 85.25 89 GLY A O 1
ATOM 687 N N . ILE A 1 90 ? 16.361 0.782 -25.827 1.00 86.69 90 ILE A N 1
ATOM 688 C CA . ILE A 1 90 ? 15.964 1.024 -27.225 1.00 86.69 90 ILE A CA 1
ATOM 689 C C . ILE A 1 90 ? 16.878 2.072 -27.872 1.00 86.69 90 ILE A C 1
ATOM 691 O O . ILE A 1 90 ? 17.341 1.868 -28.992 1.00 86.69 90 ILE A O 1
ATOM 695 N N . ALA A 1 91 ? 17.186 3.167 -27.172 1.00 88.12 91 ALA A N 1
ATOM 696 C CA . ALA A 1 91 ? 18.087 4.197 -27.681 1.00 88.12 91 ALA A CA 1
ATOM 697 C C . ALA A 1 91 ? 19.502 3.648 -27.937 1.00 88.12 91 ALA A C 1
ATOM 699 O O . ALA A 1 91 ? 20.084 3.932 -28.977 1.00 88.12 91 ALA A O 1
ATOM 700 N N . VAL A 1 92 ? 20.043 2.814 -27.043 1.00 86.44 92 VAL A N 1
ATOM 701 C CA . VAL A 1 92 ? 21.354 2.164 -27.233 1.00 86.44 92 VAL A CA 1
ATOM 702 C C . VAL A 1 92 ? 21.328 1.166 -28.393 1.00 86.44 92 VAL A C 1
ATOM 704 O O . VAL A 1 92 ? 22.275 1.109 -29.177 1.00 86.44 92 VAL A O 1
ATOM 707 N N . LEU A 1 93 ? 20.239 0.412 -28.540 1.00 84.25 93 LEU A N 1
ATOM 708 C CA . LEU A 1 93 ? 20.089 -0.566 -29.615 1.00 84.25 93 LEU A CA 1
ATOM 709 C C . LEU A 1 93 ? 20.005 0.112 -30.992 1.00 84.25 93 LEU A C 1
ATOM 711 O O . LEU A 1 93 ? 20.671 -0.329 -31.920 1.00 84.25 93 LEU A O 1
ATOM 715 N N . VAL A 1 94 ? 19.232 1.197 -31.110 1.00 86.25 94 VAL A N 1
ATOM 716 C CA . VAL A 1 94 ? 18.943 1.864 -32.394 1.00 86.25 94 VAL A CA 1
ATOM 717 C C . VAL A 1 94 ? 19.954 2.960 -32.743 1.00 86.25 94 VAL A C 1
ATOM 719 O O . VAL A 1 94 ? 20.328 3.091 -33.903 1.00 86.25 94 VAL A O 1
ATOM 722 N N . ALA A 1 95 ? 20.395 3.770 -31.776 1.00 85.62 95 ALA A N 1
ATOM 723 C CA . ALA A 1 95 ? 21.264 4.920 -32.047 1.00 85.62 95 ALA A CA 1
ATOM 724 C C . ALA A 1 95 ? 22.759 4.578 -31.982 1.00 85.62 95 ALA A C 1
ATOM 726 O O . ALA A 1 95 ? 23.552 5.154 -32.721 1.00 85.62 95 ALA A O 1
ATOM 727 N N . LEU A 1 96 ? 23.150 3.657 -31.096 1.00 83.12 96 LEU A N 1
ATOM 728 C CA . LEU A 1 96 ? 24.549 3.263 -30.888 1.00 83.12 96 LEU A CA 1
ATOM 729 C C . LEU A 1 96 ? 24.899 1.927 -31.571 1.00 83.12 96 LEU A C 1
ATOM 731 O O . LEU A 1 96 ? 26.059 1.526 -31.529 1.00 83.12 96 LEU A O 1
ATOM 735 N N . ASN A 1 97 ? 23.922 1.251 -32.199 1.00 82.56 97 ASN A N 1
ATOM 736 C CA . ASN A 1 97 ? 24.057 -0.069 -32.839 1.00 82.56 97 ASN A CA 1
ATOM 737 C C . ASN A 1 97 ? 24.716 -1.129 -31.939 1.00 82.56 97 ASN A C 1
ATOM 739 O O . ASN A 1 97 ? 25.393 -2.045 -32.408 1.00 82.56 97 ASN A O 1
ATOM 743 N N . TRP A 1 98 ? 24.536 -1.006 -30.622 1.00 85.12 98 TRP A N 1
ATOM 744 C CA . TRP A 1 98 ? 25.160 -1.895 -29.649 1.00 85.12 98 TRP A CA 1
ATOM 745 C C . TRP A 1 98 ? 24.151 -2.938 -29.175 1.00 85.12 98 TRP A C 1
ATOM 747 O O . TRP A 1 98 ? 23.545 -2.822 -28.109 1.00 85.12 98 TRP A O 1
ATOM 757 N N . GLU A 1 99 ? 23.956 -3.964 -30.005 1.00 84.38 99 GLU A N 1
ATOM 758 C CA . GLU A 1 99 ? 22.876 -4.949 -29.856 1.00 84.38 99 GLU A CA 1
ATOM 759 C C . GLU A 1 99 ? 22.895 -5.661 -28.495 1.00 84.38 99 GLU A C 1
ATOM 761 O O . GLU A 1 99 ? 21.870 -5.747 -27.818 1.00 84.38 99 GLU A O 1
ATOM 766 N N . ILE A 1 100 ? 24.075 -6.105 -28.044 1.00 84.31 100 ILE A N 1
ATOM 767 C CA . ILE A 1 100 ? 24.235 -6.831 -26.774 1.00 84.31 100 ILE A CA 1
ATOM 768 C C . ILE A 1 100 ? 23.900 -5.926 -25.579 1.00 84.31 100 ILE A C 1
ATOM 770 O O . ILE A 1 100 ? 23.148 -6.318 -24.687 1.00 84.31 100 ILE A O 1
ATOM 774 N N . PHE A 1 101 ? 24.423 -4.698 -25.561 1.00 82.44 101 PHE A N 1
ATOM 775 C CA . PHE A 1 101 ? 24.191 -3.755 -24.464 1.00 82.44 101 PHE A CA 1
ATOM 776 C C . PHE A 1 101 ? 22.738 -3.269 -24.415 1.00 82.44 101 PHE A C 1
ATOM 778 O O . PHE A 1 101 ? 22.161 -3.180 -23.328 1.00 82.44 101 PHE A O 1
ATOM 785 N N . GLY A 1 102 ? 22.124 -3.016 -25.574 1.00 83.81 102 GLY A N 1
ATOM 786 C CA . GLY A 1 102 ? 20.706 -2.674 -25.675 1.00 83.81 102 GLY A CA 1
ATOM 787 C C . GLY A 1 102 ? 19.806 -3.793 -25.145 1.00 83.81 102 GLY A C 1
ATOM 788 O O . GLY A 1 102 ? 18.914 -3.535 -24.334 1.00 83.81 102 GLY A O 1
ATOM 789 N N . ALA A 1 103 ? 20.084 -5.047 -25.518 1.00 84.56 103 ALA A N 1
ATOM 790 C CA . ALA A 1 103 ? 19.326 -6.208 -25.049 1.00 84.56 103 ALA A CA 1
ATOM 791 C C . ALA A 1 103 ? 19.428 -6.408 -23.526 1.00 84.56 103 ALA A C 1
ATOM 793 O O . ALA A 1 103 ? 18.419 -6.678 -22.870 1.00 84.56 103 ALA A O 1
ATOM 794 N N . ILE A 1 104 ? 20.619 -6.222 -22.942 1.00 87.75 104 ILE A N 1
ATOM 795 C CA . ILE A 1 104 ? 20.827 -6.314 -21.488 1.00 87.75 104 ILE A CA 1
ATOM 796 C C . ILE A 1 104 ? 20.016 -5.240 -20.752 1.00 87.75 104 ILE A C 1
ATOM 798 O O . ILE A 1 104 ? 19.316 -5.559 -19.790 1.00 87.75 104 ILE A O 1
ATOM 802 N N . LEU A 1 105 ? 20.059 -3.985 -21.209 1.00 85.12 105 LEU A N 1
ATOM 803 C CA . LEU A 1 105 ? 19.306 -2.879 -20.602 1.00 85.12 105 LEU A CA 1
ATOM 804 C C . LEU A 1 105 ? 17.795 -3.131 -20.606 1.00 85.12 105 LEU A C 1
ATOM 806 O O . LEU A 1 105 ? 17.133 -2.954 -19.580 1.00 85.12 105 LEU A O 1
ATOM 810 N N . ILE A 1 106 ? 17.262 -3.605 -21.734 1.00 85.94 106 ILE A N 1
ATOM 811 C CA . ILE A 1 106 ? 15.847 -3.967 -21.870 1.00 85.94 106 ILE A CA 1
ATOM 812 C C . ILE A 1 106 ? 15.494 -5.111 -20.912 1.00 85.94 106 ILE A C 1
ATOM 814 O O . ILE A 1 106 ? 14.506 -5.021 -20.179 1.00 85.94 106 ILE A O 1
ATOM 818 N N . GLY A 1 107 ? 16.318 -6.162 -20.868 1.00 88.56 107 GLY A N 1
ATOM 819 C CA . GLY A 1 107 ? 16.117 -7.306 -19.978 1.00 88.56 107 GLY A CA 1
ATOM 820 C C . GLY A 1 107 ? 16.085 -6.904 -18.502 1.00 88.56 107 GLY A C 1
ATOM 821 O O . GLY A 1 107 ? 15.173 -7.290 -17.771 1.00 88.56 107 GLY A O 1
ATOM 822 N N . VAL A 1 108 ? 17.026 -6.064 -18.067 1.00 87.75 108 VAL A N 1
ATOM 823 C CA . VAL A 1 108 ? 17.071 -5.543 -16.691 1.00 87.75 108 VAL A CA 1
ATOM 824 C C . VAL A 1 108 ? 15.837 -4.689 -16.383 1.00 87.75 108 VAL A C 1
ATOM 826 O O . VAL A 1 108 ? 15.236 -4.848 -15.317 1.00 87.75 108 VAL A O 1
ATOM 829 N N . GLY A 1 109 ? 15.405 -3.839 -17.320 1.00 86.88 109 GLY A N 1
ATOM 830 C CA . GLY A 1 109 ? 14.181 -3.045 -17.184 1.00 86.88 109 GLY A CA 1
ATOM 831 C C . GLY A 1 109 ? 12.937 -3.907 -16.953 1.00 86.88 109 GLY A C 1
ATOM 832 O O . GLY A 1 109 ? 12.151 -3.629 -16.043 1.00 86.88 109 GLY A O 1
ATOM 833 N N . LEU A 1 110 ? 12.791 -5.000 -17.707 1.00 86.06 110 LEU A N 1
ATOM 834 C CA . LEU A 1 110 ? 11.685 -5.951 -17.547 1.00 86.06 110 LEU A CA 1
ATOM 835 C C . LEU A 1 110 ? 11.720 -6.674 -16.198 1.00 86.06 110 LEU A C 1
ATOM 837 O O . LEU A 1 110 ? 10.681 -6.820 -15.551 1.00 86.06 110 LEU A O 1
ATOM 841 N N . VAL A 1 111 ? 12.898 -7.099 -15.739 1.00 87.75 111 VAL A N 1
ATOM 842 C CA . VAL A 1 111 ? 13.046 -7.764 -14.434 1.00 87.75 111 VAL A CA 1
ATOM 843 C C . VAL A 1 111 ? 12.663 -6.817 -13.296 1.00 87.75 111 VAL A C 1
ATOM 845 O O . VAL A 1 111 ? 11.928 -7.211 -12.389 1.00 87.75 111 VAL A O 1
ATOM 848 N N . ILE A 1 112 ? 13.090 -5.554 -13.352 1.00 85.31 112 ILE A N 1
ATOM 849 C CA . ILE A 1 112 ? 12.725 -4.541 -12.353 1.00 85.31 112 ILE A CA 1
ATOM 850 C C . ILE A 1 112 ? 11.216 -4.282 -12.364 1.00 85.31 112 ILE A C 1
ATOM 852 O O . ILE A 1 112 ? 10.599 -4.244 -11.294 1.00 85.31 112 ILE A O 1
ATOM 856 N N . ALA A 1 113 ? 10.608 -4.168 -13.549 1.00 83.00 113 ALA A N 1
ATOM 857 C CA . ALA A 1 113 ? 9.162 -4.018 -13.693 1.00 83.00 113 ALA A CA 1
ATOM 858 C C . ALA A 1 113 ? 8.411 -5.190 -13.049 1.00 83.00 113 ALA A C 1
ATOM 860 O O . ALA A 1 113 ? 7.471 -4.987 -12.277 1.00 83.00 113 ALA A O 1
ATOM 861 N N . LEU A 1 114 ? 8.862 -6.417 -13.316 1.00 83.88 114 LEU A N 1
ATOM 862 C CA . LEU A 1 114 ? 8.273 -7.633 -12.771 1.00 83.88 114 LEU A CA 1
ATOM 863 C C . LEU A 1 114 ? 8.407 -7.684 -11.244 1.00 83.88 114 LEU A C 1
ATOM 865 O O . LEU A 1 114 ? 7.429 -7.954 -10.548 1.00 83.88 114 LEU A O 1
ATOM 869 N N . ILE A 1 115 ? 9.587 -7.376 -10.698 1.00 83.00 115 ILE A N 1
ATOM 870 C CA . ILE A 1 115 ? 9.806 -7.323 -9.245 1.00 83.00 115 ILE A CA 1
ATOM 871 C C . ILE A 1 115 ? 8.885 -6.283 -8.600 1.00 83.00 115 ILE A C 1
ATOM 873 O O . ILE A 1 115 ? 8.275 -6.575 -7.568 1.00 83.00 115 ILE A O 1
ATOM 877 N N . GLY A 1 116 ? 8.759 -5.101 -9.204 1.00 79.31 116 GLY A N 1
ATOM 878 C CA . GLY A 1 116 ? 7.877 -4.033 -8.740 1.00 79.31 116 GLY A CA 1
ATOM 879 C C . GLY A 1 116 ? 6.405 -4.431 -8.750 1.00 79.31 116 GLY A C 1
ATOM 880 O O . GLY A 1 116 ? 5.721 -4.305 -7.733 1.00 79.31 116 GLY A O 1
ATOM 881 N N . TYR A 1 117 ? 5.937 -4.994 -9.865 1.00 77.38 117 TYR A N 1
ATOM 882 C CA . TYR A 1 117 ? 4.572 -5.498 -10.011 1.00 77.38 117 TYR A CA 1
ATOM 883 C C . TYR A 1 117 ? 4.248 -6.547 -8.950 1.00 77.38 117 TYR A C 1
ATOM 885 O O . TYR A 1 117 ? 3.237 -6.473 -8.245 1.00 77.38 117 TYR A O 1
ATOM 893 N N . LEU A 1 118 ? 5.147 -7.514 -8.792 1.00 76.62 118 LEU A N 1
ATOM 894 C CA . LEU A 1 118 ? 4.948 -8.572 -7.830 1.00 76.62 118 LEU A CA 1
ATOM 895 C C . LEU A 1 118 ? 5.052 -8.050 -6.385 1.00 76.62 118 LEU A C 1
ATOM 897 O O . LEU A 1 118 ? 4.457 -8.645 -5.494 1.00 76.62 118 LEU A O 1
ATOM 901 N N . LYS A 1 119 ? 5.830 -6.994 -6.101 1.00 73.75 119 LYS A N 1
ATOM 902 C CA . LYS A 1 119 ? 5.892 -6.363 -4.766 1.00 73.75 119 LYS A CA 1
ATOM 903 C C . LYS A 1 119 ? 4.571 -5.686 -4.418 1.00 73.75 119 LYS A C 1
ATOM 905 O O . LYS A 1 119 ? 4.076 -5.900 -3.317 1.00 73.75 119 LYS A O 1
ATOM 910 N N . TRP A 1 120 ? 3.986 -4.945 -5.358 1.00 72.88 120 TRP A N 1
ATOM 911 C CA . TRP A 1 120 ? 2.695 -4.283 -5.155 1.00 72.88 120 TRP A CA 1
ATOM 912 C C . TRP A 1 120 ? 1.580 -5.283 -4.803 1.00 72.88 120 TRP A C 1
ATOM 914 O O . TRP A 1 120 ? 0.794 -5.041 -3.893 1.00 72.88 120 TRP A O 1
ATOM 924 N N . ARG A 1 121 ? 1.562 -6.459 -5.442 1.00 74.06 121 ARG A N 1
ATOM 925 C CA . ARG A 1 121 ? 0.553 -7.501 -5.179 1.00 74.06 121 ARG A CA 1
ATOM 926 C C . ARG A 1 121 ? 0.731 -8.245 -3.844 1.00 74.06 121 ARG A C 1
ATOM 928 O O . ARG A 1 121 ? -0.143 -9.011 -3.456 1.00 74.06 121 ARG A O 1
ATOM 935 N N . SER A 1 122 ? 1.855 -8.066 -3.149 1.00 71.56 122 SER A N 1
ATOM 936 C CA . SER A 1 122 ? 2.231 -8.869 -1.972 1.00 71.56 122 SER A CA 1
ATOM 937 C C . SER A 1 122 ? 1.885 -8.244 -0.621 1.00 71.56 122 SER A C 1
ATOM 939 O O . SER A 1 122 ? 2.351 -8.745 0.401 1.00 71.56 122 SER A O 1
ATOM 941 N N . ILE A 1 123 ? 1.117 -7.158 -0.595 1.00 77.12 123 ILE A N 1
ATOM 942 C CA . ILE A 1 123 ? 0.684 -6.517 0.649 1.00 77.12 123 ILE A CA 1
ATOM 943 C C . ILE A 1 123 ? -0.841 -6.490 0.660 1.00 77.12 123 ILE A C 1
ATOM 945 O O . ILE A 1 123 ? -1.460 -6.073 -0.321 1.00 77.12 123 ILE A O 1
ATOM 949 N N . ILE A 1 124 ? -1.430 -6.968 1.750 1.00 81.19 124 ILE A N 1
ATOM 950 C CA . ILE A 1 124 ? -2.875 -6.997 1.976 1.00 81.19 124 ILE A CA 1
ATOM 951 C C . ILE A 1 124 ? -3.136 -6.363 3.338 1.00 81.19 124 ILE A C 1
ATOM 953 O O . ILE A 1 124 ? -2.509 -6.734 4.334 1.00 81.19 124 ILE A O 1
ATOM 957 N N . TYR A 1 125 ? -4.072 -5.425 3.363 1.00 84.06 125 TYR A N 1
ATOM 958 C CA . TYR A 1 125 ? -4.585 -4.799 4.569 1.00 84.06 125 TYR A CA 1
ATOM 959 C C . TYR A 1 125 ? -6.014 -5.279 4.784 1.00 84.06 125 TYR A C 1
ATOM 961 O O . TYR A 1 125 ? -6.825 -5.217 3.858 1.00 84.06 125 TYR A O 1
ATOM 969 N N . ALA A 1 126 ? -6.331 -5.752 5.984 1.00 83.31 126 ALA A N 1
ATOM 970 C CA . ALA A 1 126 ? -7.698 -6.079 6.351 1.00 83.31 126 ALA A CA 1
ATOM 971 C C . ALA A 1 126 ? -8.062 -5.499 7.713 1.00 83.31 126 ALA A C 1
ATOM 973 O O . ALA A 1 126 ? -7.282 -5.532 8.665 1.00 83.31 126 ALA A O 1
ATOM 974 N N . LEU A 1 127 ? -9.283 -4.991 7.785 1.00 84.69 127 LEU A N 1
ATOM 975 C CA . LEU A 1 127 ? -9.949 -4.569 8.998 1.00 84.69 127 LEU A CA 1
ATOM 976 C C . LEU A 1 127 ? -10.995 -5.620 9.352 1.00 84.69 127 LEU A C 1
ATOM 978 O O . LEU A 1 127 ? -11.886 -5.910 8.549 1.00 84.69 127 LEU A O 1
ATOM 982 N N . THR A 1 128 ? -10.903 -6.171 10.552 1.00 85.12 128 THR A N 1
ATOM 983 C CA . THR A 1 128 ? -11.919 -7.065 11.105 1.00 85.12 128 THR A CA 1
ATOM 984 C C . THR A 1 128 ? -12.696 -6.355 12.209 1.00 85.12 128 THR A C 1
ATOM 986 O O . THR A 1 128 ? -12.399 -5.214 12.560 1.00 85.12 128 THR A O 1
ATOM 989 N N . THR A 1 129 ? -13.707 -7.015 12.769 1.00 82.38 129 THR A N 1
ATOM 990 C CA . THR A 1 129 ? -14.470 -6.487 13.911 1.00 82.38 129 THR A CA 1
ATOM 991 C C . THR A 1 129 ? -13.641 -6.335 15.187 1.00 82.38 129 THR A C 1
ATOM 993 O O . THR A 1 129 ? -14.005 -5.540 16.047 1.00 82.38 129 THR A O 1
ATOM 996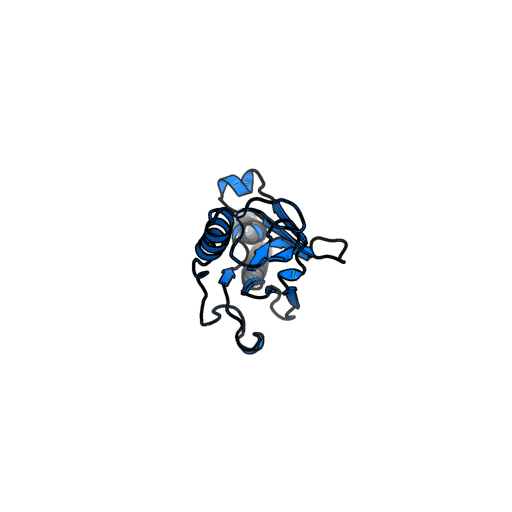 N N . ASN A 1 130 ? -12.543 -7.090 15.325 1.00 82.19 130 ASN A N 1
ATOM 997 C CA . ASN A 1 130 ? -11.772 -7.182 16.572 1.00 82.19 130 ASN A CA 1
ATOM 998 C C . ASN A 1 130 ? -10.324 -6.680 16.430 1.00 82.19 130 ASN A C 1
ATOM 1000 O O . ASN A 1 130 ? -9.713 -6.262 17.420 1.00 82.19 130 ASN A O 1
ATOM 1004 N N . ARG A 1 131 ? -9.761 -6.691 15.216 1.00 84.19 131 ARG A N 1
ATOM 1005 C CA . ARG A 1 131 ? -8.358 -6.347 14.966 1.00 84.19 131 ARG A CA 1
ATOM 1006 C C . ARG A 1 131 ? -8.107 -5.797 13.562 1.00 84.19 131 ARG A C 1
ATOM 1008 O O . ARG A 1 131 ? -8.896 -5.918 12.633 1.00 84.19 131 ARG A O 1
ATOM 1015 N N . ILE A 1 132 ? -6.938 -5.196 13.434 1.00 85.69 132 ILE A N 1
ATOM 1016 C CA . ILE A 1 132 ? -6.303 -4.762 12.199 1.00 85.69 132 ILE A CA 1
ATOM 1017 C C . ILE A 1 132 ? -5.278 -5.830 11.824 1.00 85.69 132 ILE A C 1
ATOM 1019 O O . ILE A 1 132 ? -4.422 -6.176 12.641 1.00 85.69 132 ILE A O 1
ATOM 1023 N N . ILE A 1 133 ? -5.355 -6.336 10.594 1.00 84.19 133 ILE A N 1
ATOM 1024 C CA . ILE A 1 133 ? -4.442 -7.345 10.057 1.00 84.19 133 ILE A CA 1
ATOM 1025 C C . ILE A 1 133 ? -3.675 -6.753 8.876 1.00 84.19 133 ILE A C 1
ATOM 1027 O O . ILE A 1 133 ? -4.253 -6.220 7.927 1.00 84.19 133 ILE A O 1
ATOM 1031 N N . VAL A 1 134 ? -2.352 -6.886 8.912 1.00 83.19 134 VAL A N 1
ATOM 1032 C CA . VAL A 1 134 ? -1.462 -6.509 7.816 1.00 83.19 134 VAL A CA 1
ATOM 1033 C C . VAL A 1 134 ? -0.624 -7.717 7.424 1.00 83.19 134 VAL A C 1
ATOM 1035 O O . VAL A 1 134 ? 0.236 -8.177 8.174 1.00 83.19 134 VAL A O 1
ATOM 1038 N N . LEU A 1 135 ? -0.862 -8.220 6.217 1.00 80.12 135 LEU A N 1
ATOM 1039 C CA . LEU A 1 135 ? -0.120 -9.327 5.627 1.00 80.12 135 LEU A CA 1
ATOM 1040 C C . LEU A 1 135 ? 0.891 -8.774 4.625 1.00 80.12 135 LEU A C 1
ATOM 1042 O O . LEU A 1 135 ? 0.520 -8.157 3.625 1.00 80.12 135 LEU A O 1
ATOM 1046 N N . LYS A 1 136 ? 2.180 -9.015 4.875 1.00 80.44 136 LYS A N 1
ATOM 1047 C CA . LYS A 1 136 ? 3.281 -8.619 3.990 1.00 80.44 136 LYS A CA 1
ATOM 1048 C C . LYS A 1 136 ? 4.050 -9.845 3.513 1.00 80.44 136 LYS A C 1
ATOM 1050 O O . LYS A 1 136 ? 4.548 -10.622 4.320 1.00 80.44 136 LYS A O 1
ATOM 1055 N N . GLY A 1 137 ? 4.248 -9.957 2.204 1.00 64.50 137 GLY A N 1
ATOM 1056 C CA . GLY A 1 137 ? 5.306 -10.780 1.623 1.00 64.50 137 GLY A CA 1
ATOM 1057 C C . GLY A 1 137 ? 4.862 -11.815 0.590 1.00 64.50 137 GLY A C 1
ATOM 1058 O O . GLY A 1 137 ? 3.685 -12.108 0.404 1.00 64.50 137 GLY A O 1
ATOM 1059 N N . ARG A 1 138 ? 5.861 -12.331 -0.136 1.00 56.97 138 ARG A N 1
ATOM 1060 C CA . ARG A 1 138 ? 5.708 -13.280 -1.257 1.00 56.97 138 ARG A CA 1
ATOM 1061 C C . ARG A 1 138 ? 6.314 -14.652 -0.972 1.00 56.97 138 ARG A C 1
ATOM 1063 O O . ARG A 1 138 ? 5.755 -15.654 -1.390 1.00 56.97 138 ARG A O 1
ATOM 1070 N N . PHE A 1 139 ? 7.452 -14.672 -0.279 1.00 58.50 139 PHE A N 1
ATOM 1071 C CA . PHE A 1 139 ? 8.203 -15.887 0.059 1.00 58.50 139 PHE A CA 1
ATOM 1072 C C . PHE A 1 139 ? 8.275 -16.097 1.572 1.00 58.50 139 PHE A C 1
ATOM 1074 O O . PHE A 1 139 ? 7.987 -17.182 2.057 1.00 58.50 139 PHE A O 1
ATOM 1081 N N . SER A 1 140 ? 8.578 -15.034 2.318 1.00 60.97 140 SER A N 1
ATOM 1082 C CA . SER A 1 140 ? 8.338 -14.969 3.758 1.00 60.97 140 SER A CA 1
ATOM 1083 C C . SER A 1 140 ? 7.043 -14.196 3.982 1.00 60.97 140 SER A C 1
ATOM 1085 O O . SER A 1 140 ? 6.914 -13.082 3.469 1.00 60.97 140 SER A O 1
ATOM 1087 N N . LYS A 1 141 ? 6.071 -14.805 4.666 1.00 72.19 141 LYS A N 1
ATOM 1088 C CA . LYS A 1 141 ? 4.830 -14.143 5.076 1.00 72.19 141 LYS A CA 1
ATOM 1089 C C . LYS A 1 141 ? 5.063 -13.544 6.460 1.00 72.19 141 LYS A C 1
ATOM 1091 O O . LYS A 1 141 ? 5.285 -14.274 7.417 1.00 72.19 141 LYS A O 1
ATOM 1096 N N . SER A 1 142 ? 5.020 -12.224 6.555 1.00 75.25 142 SER A N 1
ATOM 1097 C CA . SER A 1 142 ? 4.964 -11.495 7.816 1.00 75.25 142 SER A CA 1
ATOM 1098 C C . SER A 1 142 ? 3.507 -11.124 8.072 1.00 75.25 142 SER A C 1
ATOM 1100 O O . SER A 1 142 ? 2.895 -10.411 7.275 1.00 75.25 142 SER A O 1
ATOM 1102 N N . LEU A 1 143 ? 2.953 -11.665 9.152 1.00 80.56 143 LEU A N 1
ATOM 1103 C CA . LEU A 1 143 ? 1.641 -11.306 9.673 1.00 80.56 143 LEU A CA 1
ATOM 1104 C C . LEU A 1 143 ? 1.857 -10.316 10.815 1.00 80.56 143 LEU A C 1
ATOM 1106 O O . LEU A 1 143 ? 2.596 -10.606 11.754 1.00 80.56 143 LEU A O 1
ATOM 1110 N N . TYR A 1 144 ? 1.227 -9.156 10.715 1.00 80.19 144 TYR A N 1
ATOM 1111 C CA . TYR A 1 144 ? 1.140 -8.191 11.797 1.00 80.19 144 TYR A CA 1
ATOM 1112 C C . TYR A 1 144 ? -0.329 -8.038 12.184 1.00 80.19 144 TYR A C 1
ATOM 1114 O O . TYR A 1 144 ? -1.169 -7.779 11.321 1.00 80.19 144 TYR A O 1
ATOM 1122 N N . GLU A 1 145 ? -0.630 -8.216 13.467 1.00 81.44 145 GLU A N 1
ATOM 1123 C CA . GLU A 1 145 ? -1.976 -8.094 14.016 1.00 81.44 145 GLU A CA 1
ATOM 1124 C C . GLU A 1 145 ? -1.983 -7.152 15.218 1.00 81.44 145 GLU A C 1
ATOM 1126 O O . GLU A 1 145 ? -1.127 -7.231 16.099 1.00 81.44 145 GLU A O 1
ATOM 1131 N N . THR A 1 146 ? -2.976 -6.270 15.255 1.00 83.69 146 THR A N 1
ATOM 1132 C CA . THR A 1 146 ? -3.196 -5.346 16.366 1.00 83.69 146 THR A CA 1
ATOM 1133 C C . THR A 1 146 ? -4.674 -5.290 16.685 1.00 83.69 146 THR A C 1
ATOM 1135 O O . THR A 1 146 ? -5.497 -5.037 15.809 1.00 83.69 146 THR A O 1
ATOM 1138 N N . ARG A 1 147 ? -5.024 -5.520 17.950 1.00 84.12 147 ARG A N 1
ATOM 1139 C CA . ARG A 1 147 ? -6.413 -5.433 18.405 1.00 84.12 147 ARG A CA 1
ATOM 1140 C C . ARG A 1 147 ? -6.889 -3.980 18.434 1.00 84.12 147 ARG A C 1
ATOM 1142 O O . ARG A 1 147 ? -6.118 -3.086 18.783 1.00 84.12 147 ARG A O 1
ATOM 1149 N N . LEU A 1 148 ? -8.160 -3.763 18.092 1.00 83.25 148 LEU A N 1
ATOM 1150 C CA . LEU A 1 148 ? -8.768 -2.427 18.026 1.00 83.25 148 LEU A CA 1
ATOM 1151 C C . LEU A 1 148 ? -8.739 -1.701 19.381 1.00 83.25 148 LEU A C 1
ATOM 1153 O O . LEU A 1 148 ? -8.554 -0.491 19.417 1.00 83.25 148 LEU A O 1
ATOM 1157 N N . ASP A 1 149 ? -8.837 -2.439 20.491 1.00 83.12 149 ASP A N 1
ATOM 1158 C CA . ASP A 1 149 ? -8.798 -1.910 21.863 1.00 83.12 149 ASP A CA 1
ATOM 1159 C C . ASP A 1 149 ? -7.423 -1.366 22.289 1.00 83.12 149 ASP A C 1
ATOM 1161 O O . ASP A 1 149 ? -7.323 -0.655 23.286 1.00 83.12 149 ASP A O 1
ATOM 1165 N N . ARG A 1 150 ? -6.354 -1.704 21.558 1.00 83.06 150 ARG A N 1
ATOM 1166 C CA . ARG A 1 150 ? -4.981 -1.253 21.846 1.00 83.06 150 ARG A CA 1
ATOM 1167 C C . ARG A 1 150 ? -4.540 -0.053 21.017 1.00 83.06 150 ARG A C 1
ATOM 1169 O O . ARG A 1 150 ? -3.442 0.463 21.247 1.00 83.06 150 ARG A O 1
ATOM 1176 N N . ILE A 1 151 ? -5.347 0.355 20.042 1.00 84.62 151 ILE A N 1
ATOM 1177 C CA . ILE A 1 151 ? -5.055 1.506 19.194 1.00 84.62 151 ILE A CA 1
ATOM 1178 C C . ILE A 1 151 ? -5.212 2.765 20.035 1.00 84.62 151 ILE A C 1
ATOM 1180 O O . ILE A 1 151 ? -6.271 2.999 20.606 1.00 84.62 151 ILE A O 1
ATOM 1184 N N . GLN A 1 152 ? -4.156 3.572 20.093 1.00 85.00 152 GLN A N 1
ATOM 1185 C CA . GLN A 1 152 ? -4.167 4.810 20.871 1.00 85.00 152 GLN A CA 1
ATOM 1186 C C . GLN A 1 152 ? -4.270 6.045 19.991 1.00 85.00 152 GLN A C 1
ATOM 1188 O O . GLN A 1 152 ? -4.934 7.008 20.361 1.00 85.00 152 GLN A O 1
ATOM 1193 N N . ASP A 1 153 ? -3.598 6.026 18.842 1.00 83.31 153 ASP A N 1
ATOM 1194 C CA . ASP A 1 153 ? -3.533 7.175 17.949 1.00 83.31 153 ASP A CA 1
ATOM 1195 C C . ASP A 1 153 ? -3.668 6.729 16.493 1.00 83.31 153 ASP A C 1
ATOM 1197 O O . ASP A 1 153 ? -3.044 5.752 16.060 1.00 83.31 153 ASP A O 1
ATOM 1201 N N . ILE A 1 154 ? -4.492 7.463 15.745 1.00 86.00 154 ILE A N 1
ATOM 1202 C CA . ILE A 1 154 ? -4.710 7.284 14.311 1.00 86.00 154 ILE A CA 1
ATOM 1203 C C . ILE A 1 154 ? -4.391 8.618 13.652 1.00 86.00 154 ILE A C 1
ATOM 1205 O O . ILE A 1 154 ? -5.088 9.613 13.850 1.00 86.00 154 ILE A O 1
ATOM 1209 N N . ARG A 1 155 ? -3.339 8.636 12.839 1.00 85.62 155 ARG A N 1
ATOM 1210 C CA . ARG A 1 155 ? -2.908 9.820 12.099 1.00 85.62 155 ARG A CA 1
ATOM 1211 C C . ARG A 1 155 ? -3.132 9.616 10.620 1.00 85.62 155 ARG A C 1
ATOM 1213 O O . ARG A 1 155 ? -2.692 8.624 10.055 1.00 85.62 155 ARG A O 1
ATOM 1220 N N . MET A 1 156 ? -3.758 10.590 9.983 1.00 88.00 156 MET A N 1
ATOM 1221 C CA . MET A 1 156 ? -3.898 10.631 8.535 1.00 88.00 156 MET A CA 1
ATOM 1222 C C . MET A 1 156 ? -2.950 11.690 7.982 1.00 88.00 156 MET A C 1
ATOM 1224 O O . MET A 1 156 ? -2.995 12.846 8.405 1.00 88.00 156 MET A O 1
ATOM 1228 N N . ASN A 1 157 ? -2.089 11.299 7.047 1.00 86.06 157 ASN A N 1
ATOM 1229 C CA . ASN A 1 157 ? -1.208 12.214 6.337 1.00 86.06 157 ASN A CA 1
ATOM 1230 C C . ASN A 1 157 ? -1.577 12.223 4.852 1.00 86.06 157 ASN A C 1
ATOM 1232 O O . ASN A 1 157 ? -1.623 11.182 4.202 1.00 86.06 157 ASN A O 1
ATOM 1236 N N . ILE A 1 158 ? -1.862 13.413 4.328 1.00 88.00 158 ILE A N 1
ATOM 1237 C CA . ILE A 1 158 ? -2.198 13.625 2.922 1.00 88.00 158 ILE A CA 1
ATOM 1238 C C . ILE A 1 158 ? -1.293 14.734 2.401 1.00 88.00 158 ILE A C 1
ATOM 1240 O O . ILE A 1 158 ? -1.466 15.913 2.711 1.00 88.00 158 ILE A O 1
ATOM 1244 N N . SER A 1 159 ? -0.323 14.357 1.580 1.00 86.31 159 SER A N 1
ATOM 1245 C CA . SER A 1 159 ? 0.538 15.294 0.869 1.00 86.31 159 SER A CA 1
ATOM 1246 C C . SER A 1 159 ? -0.217 16.023 -0.259 1.00 86.31 159 SER A C 1
ATOM 1248 O O . SER A 1 159 ? -1.246 15.548 -0.751 1.00 86.31 159 SER A O 1
ATOM 1250 N N . PRO A 1 160 ? 0.287 17.173 -0.745 1.00 87.56 160 PRO A N 1
ATOM 1251 C CA . PRO A 1 160 ? -0.361 17.909 -1.833 1.00 87.56 160 PRO A CA 1
ATOM 1252 C C . PRO A 1 160 ? -0.560 17.075 -3.108 1.00 87.56 160 PRO A C 1
ATOM 1254 O O . PRO A 1 160 ? -1.604 17.172 -3.748 1.00 87.56 160 PRO A O 1
ATOM 1257 N N . GLY A 1 161 ? 0.409 16.216 -3.452 1.00 81.81 161 GLY A N 1
ATOM 1258 C CA . GLY A 1 161 ? 0.289 15.297 -4.588 1.00 81.81 161 GLY A CA 1
ATOM 1259 C C . GLY A 1 161 ? -0.775 14.222 -4.355 1.00 81.81 161 GLY A C 1
ATOM 1260 O O . GLY A 1 161 ? -1.599 13.969 -5.227 1.00 81.81 161 GLY A O 1
ATOM 1261 N N . GLN A 1 162 ? -0.809 13.642 -3.156 1.00 82.56 162 GLN A N 1
ATOM 1262 C CA . GLN A 1 162 ? -1.814 12.663 -2.729 1.00 82.56 162 GLN A CA 1
ATOM 1263 C C . GLN A 1 162 ? -3.245 13.206 -2.821 1.00 82.56 162 GLN A C 1
ATOM 1265 O O . GLN A 1 162 ? -4.142 12.517 -3.309 1.00 82.56 162 GLN A O 1
ATOM 1270 N N . ARG A 1 163 ? -3.434 14.485 -2.474 1.00 83.50 163 ARG A N 1
ATOM 1271 C CA . ARG A 1 163 ? -4.726 15.175 -2.560 1.00 83.50 163 ARG A CA 1
ATOM 1272 C C . ARG A 1 163 ? -5.273 15.258 -3.987 1.00 83.50 163 ARG A C 1
ATOM 1274 O O . ARG A 1 163 ? -6.476 15.121 -4.173 1.00 83.50 163 ARG A O 1
ATOM 1281 N N . ILE A 1 164 ? -4.409 15.454 -4.987 1.00 85.00 164 ILE A N 1
ATOM 1282 C CA . ILE A 1 164 ? -4.813 15.516 -6.405 1.00 85.00 164 ILE A CA 1
ATOM 1283 C C . ILE A 1 164 ? -5.330 14.156 -6.882 1.00 85.00 164 ILE A C 1
ATOM 1285 O O . ILE A 1 164 ? -6.322 14.072 -7.599 1.00 85.00 164 ILE A O 1
ATOM 1289 N N . TYR A 1 165 ? -4.665 13.085 -6.463 1.00 79.56 165 TYR A N 1
ATOM 1290 C CA . TYR A 1 165 ? -4.990 11.715 -6.858 1.00 79.56 165 TYR A CA 1
ATOM 1291 C C . TYR A 1 165 ? -5.962 11.017 -5.894 1.00 79.56 165 TYR A C 1
ATOM 1293 O O . TYR A 1 165 ? -6.199 9.819 -6.041 1.00 79.56 165 TYR A O 1
ATOM 1301 N N . ASN A 1 166 ? -6.508 11.754 -4.922 1.00 81.31 166 ASN A N 1
ATOM 1302 C CA . ASN A 1 166 ? -7.473 11.288 -3.930 1.00 81.31 166 ASN A CA 1
ATOM 1303 C C . ASN A 1 166 ? -7.042 10.000 -3.196 1.00 81.31 166 ASN A C 1
ATOM 1305 O O . ASN A 1 166 ? -7.817 9.056 -3.055 1.00 81.31 166 ASN A O 1
ATOM 1309 N N . TYR A 1 167 ? -5.782 9.957 -2.757 1.00 81.94 167 TYR A N 1
ATOM 1310 C CA . TYR A 1 167 ? -5.282 8.942 -1.827 1.00 81.94 167 TYR A CA 1
ATOM 1311 C C . TYR A 1 167 ? -4.597 9.612 -0.634 1.00 81.94 167 TYR A C 1
ATOM 1313 O O . TYR A 1 167 ? -4.370 10.819 -0.647 1.00 81.94 167 TYR A O 1
ATOM 1321 N N . GLY A 1 168 ? -4.302 8.849 0.412 1.00 80.56 168 GLY A N 1
ATOM 1322 C CA . GLY A 1 168 ? -3.667 9.334 1.633 1.00 80.56 168 GLY A CA 1
ATOM 1323 C C . GLY A 1 168 ? -3.157 8.165 2.457 1.00 80.56 168 GLY A C 1
ATOM 1324 O O . GLY A 1 168 ? -3.601 7.040 2.237 1.00 80.56 168 GLY A O 1
ATOM 1325 N N . ASP A 1 169 ? -2.245 8.449 3.380 1.00 84.31 169 ASP A N 1
ATOM 1326 C CA . ASP A 1 169 ? -1.635 7.436 4.234 1.00 84.31 169 ASP A CA 1
ATOM 1327 C C . ASP A 1 169 ? -2.270 7.487 5.629 1.00 84.31 169 ASP A C 1
ATOM 1329 O O . ASP A 1 169 ? -2.352 8.555 6.250 1.00 84.31 169 ASP A O 1
ATOM 1333 N N . ILE A 1 170 ? -2.696 6.338 6.151 1.00 85.19 170 ILE A N 1
ATOM 1334 C CA . ILE A 1 170 ? -3.228 6.211 7.513 1.00 85.19 170 ILE A CA 1
ATOM 1335 C C . ILE A 1 170 ? -2.201 5.478 8.371 1.00 85.19 170 ILE A C 1
ATOM 1337 O O . ILE A 1 170 ? -1.894 4.313 8.151 1.00 85.19 170 ILE A O 1
ATOM 1341 N N . SER A 1 171 ? -1.662 6.171 9.366 1.00 83.62 171 SER A N 1
ATOM 1342 C CA . SER A 1 171 ? -0.702 5.647 10.333 1.00 83.62 171 SER A CA 1
ATOM 1343 C C . SER A 1 171 ? -1.400 5.328 11.650 1.00 83.62 171 SER A C 1
ATOM 1345 O O . SER A 1 171 ? -1.982 6.219 12.268 1.00 83.62 171 SER A O 1
ATOM 1347 N N . VAL A 1 172 ? -1.303 4.082 12.104 1.00 83.38 172 VAL A N 1
ATOM 1348 C CA . VAL A 1 172 ? -1.872 3.638 13.385 1.00 83.38 172 VAL A CA 1
ATOM 1349 C C . VAL A 1 172 ? -0.744 3.308 14.367 1.00 83.38 172 VAL A C 1
ATOM 1351 O O . VAL A 1 172 ? 0.262 2.691 13.994 1.00 83.38 172 VAL A O 1
ATOM 1354 N N . SER A 1 173 ? -0.907 3.733 15.621 1.00 82.94 173 SER A N 1
ATOM 1355 C CA . SER A 1 173 ? 0.045 3.503 16.713 1.00 82.94 173 SER A CA 1
ATOM 1356 C C . SER A 1 173 ? -0.640 2.874 17.932 1.00 82.94 173 SER A C 1
ATOM 1358 O O . SER A 1 173 ? -1.704 3.333 18.360 1.00 82.94 173 SER A O 1
ATOM 1360 N N . THR A 1 174 ? -0.019 1.846 18.521 1.00 82.25 174 THR A N 1
ATOM 1361 C CA . THR A 1 174 ? -0.483 1.211 19.767 1.00 82.25 174 THR A CA 1
ATOM 1362 C C . THR A 1 174 ? 0.340 1.609 20.990 1.00 82.25 174 THR A C 1
ATOM 1364 O O . THR A 1 174 ? 1.449 2.141 20.903 1.00 82.25 174 THR A O 1
ATOM 1367 N N . ALA A 1 175 ? -0.223 1.360 22.175 1.00 66.50 175 ALA A N 1
ATOM 1368 C CA . ALA A 1 175 ? 0.481 1.547 23.436 1.00 66.50 175 ALA A CA 1
ATOM 1369 C C . ALA A 1 175 ? 1.640 0.547 23.580 1.00 66.50 175 ALA A C 1
ATOM 1371 O O . ALA A 1 175 ? 1.416 -0.658 23.680 1.00 66.50 175 ALA A O 1
ATOM 1372 N N . GLY A 1 176 ? 2.871 1.056 23.679 1.00 62.56 176 GLY A N 1
ATOM 1373 C CA . GLY A 1 176 ? 4.047 0.265 24.060 1.00 62.56 176 GLY A CA 1
ATOM 1374 C C . GLY A 1 176 ? 5.113 0.104 22.979 1.00 62.56 176 GLY A C 1
ATOM 1375 O O . GLY A 1 176 ? 6.181 -0.424 23.281 1.00 62.56 176 GLY A O 1
ATOM 1376 N N . THR A 1 177 ? 4.882 0.591 21.759 1.00 54.66 177 THR A N 1
ATOM 1377 C CA . THR A 1 177 ? 5.899 0.610 20.703 1.00 54.66 177 THR A CA 1
ATOM 1378 C C . THR A 1 177 ? 6.247 2.049 20.330 1.00 54.66 177 THR A C 1
ATOM 1380 O O . THR A 1 177 ? 5.396 2.914 20.150 1.00 54.66 177 THR A O 1
ATOM 1383 N N . SER A 1 178 ? 7.541 2.347 20.267 1.00 44.03 178 SER A N 1
ATOM 1384 C CA . SER A 1 178 ? 8.058 3.708 20.073 1.00 44.03 178 SER A CA 1
ATOM 1385 C C . SER A 1 178 ? 7.981 4.196 18.613 1.00 44.03 178 SER A C 1
ATOM 1387 O O . SER A 1 178 ? 8.729 5.098 18.239 1.00 44.03 178 SER A O 1
ATOM 1389 N N . GLY A 1 179 ? 7.148 3.588 17.755 1.00 52.38 179 GLY A N 1
ATOM 1390 C CA . GLY A 1 179 ? 7.177 3.799 16.303 1.00 52.38 179 GLY A CA 1
ATOM 1391 C C . GLY A 1 179 ? 5.834 3.607 15.593 1.00 52.38 179 GLY A C 1
ATOM 1392 O O . GLY A 1 179 ? 4.865 3.124 16.168 1.00 52.38 179 GLY A O 1
ATOM 1393 N N . VAL A 1 180 ? 5.775 4.019 14.321 1.00 55.50 180 VAL A N 1
ATOM 1394 C CA . VAL A 1 180 ? 4.611 3.793 13.446 1.00 55.50 180 VAL A CA 1
ATOM 1395 C C . VAL A 1 180 ? 4.554 2.313 13.084 1.00 55.50 180 VAL A C 1
ATOM 1397 O O . VAL A 1 180 ? 5.467 1.801 12.435 1.00 55.50 180 VAL A O 1
ATOM 1400 N N . GLU A 1 181 ? 3.503 1.617 13.507 1.00 62.69 181 GLU A N 1
ATOM 1401 C CA . GLU A 1 181 ? 3.447 0.159 13.376 1.00 62.69 181 GLU A CA 1
ATOM 1402 C C . GLU A 1 181 ? 2.840 -0.288 12.052 1.00 62.69 181 GLU A C 1
ATOM 1404 O O . GLU A 1 181 ? 3.270 -1.272 11.443 1.00 62.69 181 GLU A O 1
ATOM 1409 N N . CYS A 1 182 ? 1.862 0.469 11.563 1.00 62.62 182 CYS A N 1
ATOM 1410 C CA . CYS A 1 182 ? 1.270 0.236 10.263 1.00 62.62 182 CYS A CA 1
ATOM 1411 C C . CYS A 1 182 ? 0.911 1.556 9.582 1.00 62.62 182 CYS A C 1
ATOM 1413 O O . CYS A 1 182 ? 0.362 2.465 10.198 1.00 62.62 182 CYS A O 1
ATOM 1415 N N . ILE A 1 183 ? 1.280 1.630 8.302 1.00 68.44 183 ILE A N 1
ATOM 1416 C CA . ILE A 1 183 ? 0.891 2.678 7.361 1.00 68.44 183 ILE A CA 1
ATOM 1417 C C . ILE A 1 183 ? 0.049 1.977 6.297 1.00 68.44 183 ILE A C 1
ATOM 1419 O O . ILE A 1 183 ? 0.508 0.988 5.703 1.00 68.44 183 ILE A O 1
ATOM 1423 N N . TRP A 1 184 ? -1.191 2.425 6.162 1.00 68.44 184 TRP A N 1
ATOM 1424 C CA . TRP A 1 184 ? -2.197 1.959 5.211 1.00 68.44 184 TRP A CA 1
ATOM 1425 C C . TRP A 1 184 ? -2.319 2.940 4.056 1.00 68.44 184 TRP A C 1
ATOM 1427 O O . TRP A 1 184 ? -2.368 4.154 4.358 1.00 68.44 184 TRP A O 1
#

Radius of gyration: 27.95 Å; chains: 1; bounding box: 67×38×81 Å

Foldseek 3Di:
DADPPPRDDDDPPDQAGPPPGDGDDPPPPVVVVVVVVVVPPPQDWDPDDPPDDPVPDDDPKTWNDKDFPDCPPLVCVQVVQLVVLLVVLVCCCPVVVPPVSSVVSNVVSVVSNVVSVVQRVAWMWTDIPFWTWIWGDDPDTDID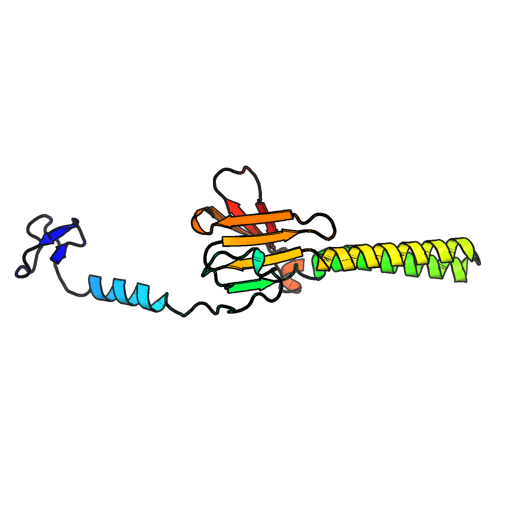IDTPVFWDDWDWAADPVNVVVVHTWIFTDGPPDPDGPDID